Protein AF-A0A530GCP7-F1 (afdb_monomer)

Foldseek 3Di:
DADEDELADQVVLLVVQVVDPHQYEYFNNDDSGPYYDDDPCQQQCVDPDDRDPRGDHPHNVVVVVVVVVVVD

pLDDT: mean 94.21, std 6.39, range [55.12, 98.5]

Radius of gyration: 16.15 Å; Cα contacts (8 Å, |Δi|>4): 107; chains: 1; bounding box: 31×25×44 Å

Secondary structure (DSSP, 8-state):
-EEEEES--HHHHHHHHTT-SSEEEEESS-TTSSEE---HHHHTT---SPPPTT------HHHHHHHHHTT-

Sequence (72 aa):
IGAEIEVVPVEVAKAISERTALIMLSMGAGTGCDAQYLFAEDILGANRGHMPRHSKVYRNFAAEYDRLRSSG

Structure (mmCIF, N/CA/C/O backbone):
data_AF-A0A530GCP7-F1
#
_entry.id   AF-A0A530GCP7-F1
#
loop_
_atom_site.group_PDB
_atom_site.id
_atom_site.type_symbol
_atom_site.label_atom_id
_atom_site.label_alt_id
_atom_site.label_comp_id
_atom_site.label_asym_id
_atom_site.label_entity_id
_atom_site.label_seq_id
_atom_site.pdbx_PDB_ins_code
_atom_sit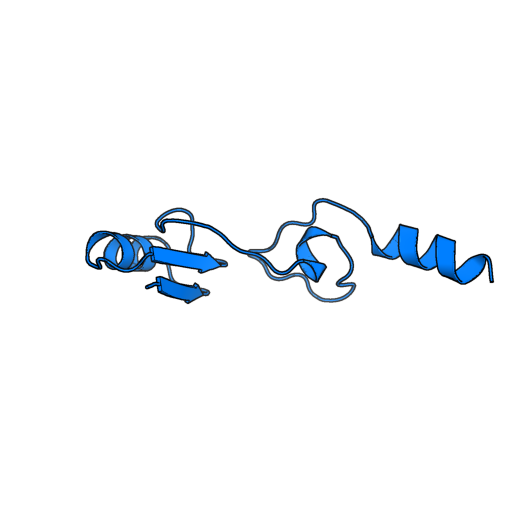e.Cartn_x
_atom_site.Cartn_y
_atom_site.Cartn_z
_atom_site.occupancy
_atom_site.B_iso_or_equiv
_atom_site.auth_seq_id
_atom_site.auth_comp_id
_atom_site.auth_asym_id
_atom_site.auth_atom_id
_atom_site.pdbx_PDB_model_num
ATOM 1 N N . ILE A 1 1 ? -9.421 -10.701 9.396 1.00 92.06 1 ILE A N 1
ATOM 2 C CA . ILE A 1 1 ? -10.284 -10.300 8.257 1.00 92.06 1 ILE A CA 1
ATOM 3 C C . ILE A 1 1 ? -10.002 -8.833 7.937 1.00 92.06 1 ILE A C 1
ATOM 5 O O . ILE A 1 1 ? -9.594 -8.120 8.847 1.00 92.06 1 ILE A O 1
ATOM 9 N N . GLY A 1 2 ? -10.130 -8.402 6.682 1.00 96.88 2 GLY A N 1
ATOM 10 C CA . GLY A 1 2 ? -9.746 -7.051 6.254 1.00 96.88 2 GLY A CA 1
ATOM 11 C C . GLY A 1 2 ? -10.586 -6.554 5.081 1.00 96.88 2 GLY A C 1
ATOM 12 O O . GLY A 1 2 ? -11.367 -7.328 4.526 1.00 96.88 2 GLY A O 1
ATOM 13 N N . ALA A 1 3 ? -10.431 -5.277 4.743 1.00 97.81 3 ALA A N 1
ATOM 14 C CA . ALA A 1 3 ? -11.116 -4.628 3.631 1.00 97.81 3 ALA A CA 1
ATOM 15 C C . ALA A 1 3 ? -10.181 -3.664 2.889 1.00 97.81 3 ALA A C 1
ATOM 17 O O . ALA A 1 3 ? -9.267 -3.081 3.477 1.00 97.81 3 ALA A O 1
ATOM 18 N N . GLU A 1 4 ? -10.442 -3.495 1.597 1.00 97.94 4 GLU A N 1
ATOM 19 C CA . GLU A 1 4 ? -9.780 -2.512 0.742 1.00 97.94 4 GLU A CA 1
ATOM 20 C C . GLU A 1 4 ? -10.544 -1.183 0.778 1.00 97.94 4 GLU A C 1
ATOM 22 O O . GLU A 1 4 ? -11.778 -1.158 0.808 1.00 97.94 4 GLU A O 1
ATOM 27 N N . ILE A 1 5 ? -9.809 -0.069 0.800 1.00 97.75 5 ILE A N 1
ATOM 28 C CA . ILE A 1 5 ? -10.363 1.286 0.765 1.00 97.75 5 ILE A CA 1
ATOM 29 C C . ILE A 1 5 ? -9.609 2.144 -0.256 1.00 97.75 5 ILE A C 1
ATOM 31 O O . ILE A 1 5 ? -8.428 2.463 -0.103 1.00 97.75 5 ILE A O 1
ATOM 35 N N . GLU A 1 6 ? -10.313 2.525 -1.318 1.00 97.00 6 GLU A N 1
ATOM 36 C CA . GLU A 1 6 ? -9.713 3.136 -2.503 1.00 97.00 6 GLU A CA 1
ATOM 37 C C . GLU A 1 6 ? -10.291 4.521 -2.789 1.00 97.00 6 GLU A C 1
ATOM 39 O O . GLU A 1 6 ? -11.505 4.714 -2.783 1.00 97.00 6 GLU A O 1
ATOM 44 N N . VAL A 1 7 ? -9.413 5.487 -3.089 1.00 95.00 7 VAL A N 1
ATOM 45 C CA . VAL A 1 7 ? -9.802 6.833 -3.569 1.00 95.00 7 VAL A CA 1
ATOM 46 C C . VAL A 1 7 ? -10.761 7.557 -2.601 1.00 95.00 7 VAL A C 1
ATOM 48 O O . VAL A 1 7 ? -11.668 8.290 -2.995 1.00 95.00 7 VAL A O 1
ATOM 51 N N . VAL A 1 8 ? -10.546 7.367 -1.298 1.00 97.19 8 VAL A N 1
ATOM 52 C CA . VAL A 1 8 ? -11.322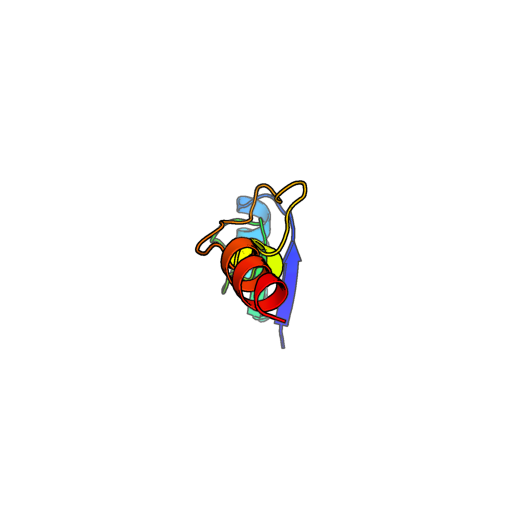 8.006 -0.225 1.00 97.19 8 VAL A CA 1
ATOM 53 C C . VAL A 1 8 ? -10.549 9.206 0.337 1.00 97.19 8 VAL A C 1
ATOM 55 O O . VAL A 1 8 ? -9.333 9.119 0.501 1.00 97.19 8 VAL A O 1
ATOM 58 N N . PRO A 1 9 ? -11.204 10.335 0.676 1.00 97.50 9 PRO A N 1
ATOM 59 C CA . PRO A 1 9 ? -10.542 11.432 1.376 1.00 97.50 9 PRO A CA 1
ATOM 60 C C . PRO A 1 9 ? -9.837 10.961 2.653 1.00 97.50 9 PRO A C 1
ATOM 62 O O . PRO A 1 9 ? -10.410 10.207 3.439 1.00 97.50 9 PRO A O 1
ATOM 65 N N . VAL A 1 10 ? -8.618 11.455 2.880 1.00 97.50 10 VAL A N 1
ATOM 66 C CA . VAL A 1 10 ? -7.715 10.965 3.939 1.00 97.50 10 VAL A CA 1
ATOM 67 C C . VAL A 1 10 ? -8.376 10.937 5.317 1.00 97.50 10 VAL A C 1
ATOM 69 O O . VAL A 1 10 ? -8.306 9.928 6.016 1.00 97.50 10 VAL A O 1
ATOM 72 N N . GLU A 1 11 ? -9.081 12.008 5.687 1.00 98.19 11 GLU A N 1
ATOM 73 C CA 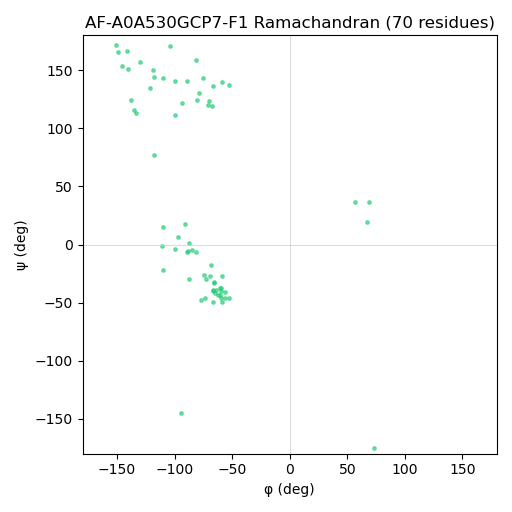. GLU A 1 11 ? -9.743 12.104 6.994 1.00 98.19 11 GLU A CA 1
ATOM 74 C C . GLU A 1 11 ? -10.877 11.082 7.164 1.00 98.19 11 GLU A C 1
ATOM 76 O O . GLU A 1 11 ? -11.093 10.565 8.258 1.00 98.19 11 GLU A O 1
ATOM 81 N N . VAL A 1 12 ? -11.577 10.740 6.078 1.00 98.31 12 VAL A N 1
ATOM 82 C CA . VAL A 1 12 ? -12.654 9.741 6.102 1.00 98.31 12 VAL A CA 1
ATOM 83 C C . VAL A 1 12 ? -12.067 8.338 6.231 1.00 98.31 12 VAL A C 1
ATOM 85 O O . VAL A 1 12 ? -12.519 7.562 7.072 1.00 98.31 12 VAL A O 1
ATOM 88 N N . ALA A 1 13 ? -11.036 8.020 5.444 1.00 98.38 13 ALA A N 1
ATOM 89 C CA . ALA A 1 13 ? -10.372 6.720 5.496 1.00 98.38 13 ALA A CA 1
ATOM 90 C C . ALA A 1 13 ? -9.757 6.452 6.877 1.00 98.38 13 ALA A C 1
ATOM 92 O O . ALA A 1 13 ? -9.963 5.383 7.453 1.00 98.38 13 ALA A O 1
ATOM 93 N N . LYS A 1 14 ? -9.099 7.465 7.452 1.00 98.50 14 LYS A N 1
ATOM 94 C CA . LYS A 1 14 ? -8.576 7.420 8.819 1.00 98.50 14 LYS A CA 1
ATOM 95 C C . LYS A 1 14 ? -9.682 7.176 9.844 1.00 98.50 14 LYS A C 1
ATOM 97 O O . LYS A 1 14 ? -9.573 6.265 10.661 1.00 98.50 14 LYS A O 1
ATOM 102 N N . ALA A 1 15 ? -10.773 7.941 9.775 1.00 98.50 15 ALA A N 1
ATOM 103 C CA . ALA A 1 15 ? -11.876 7.799 10.719 1.00 98.50 15 ALA A CA 1
ATOM 104 C C . ALA A 1 15 ? -12.520 6.402 10.673 1.00 98.50 15 ALA A C 1
ATOM 106 O O . ALA A 1 15 ? -12.904 5.877 11.720 1.00 98.50 15 ALA A O 1
ATOM 107 N N . ILE A 1 16 ? -12.630 5.799 9.485 1.00 98.19 16 ILE A N 1
ATOM 108 C CA . ILE A 1 16 ? -13.116 4.423 9.316 1.00 98.19 16 ILE A CA 1
ATOM 109 C C . ILE A 1 16 ? -12.131 3.431 9.940 1.00 98.19 16 ILE A C 1
ATOM 111 O O . ILE A 1 16 ? -12.560 2.597 10.736 1.00 98.19 16 ILE A O 1
ATOM 115 N N . SER A 1 17 ? -10.835 3.550 9.627 1.00 98.19 17 SER A N 1
ATOM 116 C CA . SER A 1 17 ? -9.786 2.656 10.142 1.00 98.19 17 SER A CA 1
ATOM 117 C C . SER A 1 17 ? -9.754 2.626 11.670 1.00 98.19 17 SER A C 1
ATOM 119 O O . SER A 1 17 ? -9.675 1.561 12.2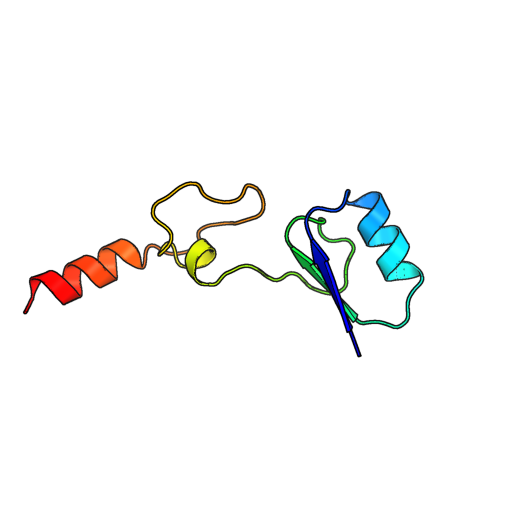65 1.00 98.19 17 SER A O 1
ATOM 121 N N . GLU A 1 18 ? -9.914 3.780 12.320 1.00 98.12 18 GLU A N 1
ATOM 122 C CA . GLU A 1 18 ? -9.940 3.893 13.786 1.00 98.12 18 GLU A CA 1
ATOM 123 C C . GLU A 1 18 ? -11.175 3.252 14.451 1.00 98.12 18 GLU A C 1
ATOM 125 O O . GLU A 1 18 ? -11.183 3.045 15.664 1.00 98.12 18 GLU A O 1
ATOM 130 N N . ARG A 1 19 ? -12.251 2.986 13.698 1.00 98.44 19 ARG A N 1
ATOM 131 C CA . ARG A 1 19 ? -13.560 2.548 14.232 1.00 98.44 19 ARG A CA 1
ATOM 132 C C . ARG A 1 19 ? -13.915 1.109 13.888 1.00 98.44 19 ARG A C 1
ATOM 134 O O . ARG A 1 19 ? -14.977 0.632 14.287 1.00 98.44 19 ARG A O 1
ATOM 141 N N . THR A 1 20 ? -13.058 0.422 13.148 1.00 97.94 20 THR A N 1
ATOM 142 C CA . THR A 1 20 ? -13.262 -0.965 12.742 1.00 97.94 20 THR A CA 1
ATOM 143 C C . THR A 1 20 ? -12.159 -1.851 13.304 1.00 97.94 20 THR A C 1
ATOM 145 O O . THR A 1 20 ? -11.035 -1.412 13.503 1.00 97.94 20 THR A O 1
ATOM 148 N N . ALA A 1 21 ? -12.481 -3.118 13.559 1.00 97.88 21 ALA A N 1
ATOM 149 C CA . ALA A 1 21 ? -11.485 -4.133 13.905 1.00 97.88 21 ALA A CA 1
ATOM 150 C C . ALA A 1 21 ? -10.876 -4.809 12.657 1.00 97.88 21 ALA A C 1
ATOM 152 O O . ALA A 1 21 ? -10.090 -5.750 12.777 1.00 97.88 21 ALA A O 1
ATOM 153 N N . LEU A 1 22 ? -11.289 -4.389 11.456 1.00 98.19 22 LEU A N 1
ATOM 154 C CA . LEU A 1 22 ? -10.739 -4.872 10.193 1.00 98.19 22 LEU A CA 1
ATOM 155 C C . LEU A 1 22 ? -9.368 -4.248 9.937 1.00 98.19 22 LEU A C 1
ATOM 157 O O . LEU A 1 22 ? -9.183 -3.063 10.179 1.00 98.19 22 LEU A O 1
ATOM 161 N N . ILE A 1 23 ? -8.458 -5.026 9.352 1.00 98.12 23 ILE A N 1
ATOM 162 C CA . ILE A 1 23 ? -7.261 -4.461 8.720 1.00 98.12 23 ILE A CA 1
ATOM 163 C C . ILE A 1 23 ? -7.693 -3.716 7.456 1.00 98.12 23 ILE A C 1
ATOM 165 O O . ILE A 1 23 ? -8.310 -4.315 6.569 1.00 98.12 23 ILE A O 1
ATOM 169 N N . MET A 1 24 ? -7.352 -2.436 7.371 1.00 98.31 24 MET A N 1
ATOM 170 C CA . MET A 1 24 ? -7.671 -1.563 6.249 1.00 98.31 24 MET A CA 1
ATOM 171 C C . MET A 1 24 ? -6.461 -1.424 5.322 1.00 98.31 24 MET A C 1
ATOM 173 O O . MET A 1 24 ? -5.448 -0.807 5.665 1.00 98.31 24 MET A O 1
ATOM 177 N N . LEU A 1 25 ? -6.577 -1.990 4.121 1.00 98.12 25 LEU A N 1
ATOM 178 C CA . LEU A 1 25 ? -5.597 -1.843 3.047 1.00 98.12 25 LEU A CA 1
ATOM 179 C C . LEU A 1 25 ? -6.027 -0.679 2.164 1.00 98.12 25 LEU A C 1
ATOM 181 O O . LEU A 1 25 ? -7.133 -0.689 1.633 1.00 98.12 25 LEU A O 1
ATOM 185 N N . SER A 1 26 ? -5.176 0.329 2.005 1.00 97.25 26 SER A N 1
ATOM 186 C CA . SER A 1 26 ? -5.559 1.548 1.293 1.00 97.25 26 SER A CA 1
ATOM 187 C C . SER A 1 26 ? -4.738 1.813 0.040 1.00 97.25 26 SER A C 1
ATOM 189 O O . SER A 1 26 ? -3.534 1.566 -0.004 1.00 97.25 26 SER A O 1
ATOM 191 N N . MET A 1 27 ? -5.410 2.356 -0.974 1.00 97.25 27 MET A N 1
ATOM 192 C CA . MET A 1 27 ? -4.796 2.829 -2.210 1.00 97.25 27 MET A CA 1
ATOM 193 C C . MET A 1 27 ? -5.389 4.191 -2.572 1.00 97.25 27 MET A C 1
ATOM 195 O O . MET A 1 27 ? -6.588 4.350 -2.804 1.00 97.25 27 MET A O 1
ATOM 199 N N . GLY A 1 28 ? -4.549 5.226 -2.565 1.00 96.06 28 GLY A N 1
ATOM 200 C CA . GLY A 1 28 ? -5.001 6.594 -2.828 1.00 96.06 28 GLY A CA 1
ATOM 201 C C . GLY A 1 28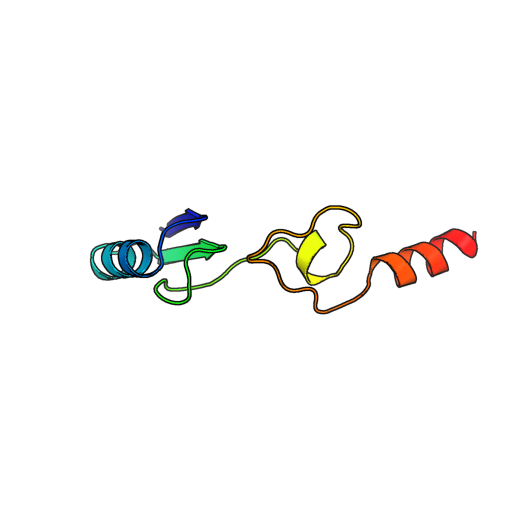 ? -5.926 7.188 -1.763 1.00 96.06 28 GLY A C 1
ATOM 202 O O . GLY A 1 28 ? -6.602 8.170 -2.054 1.00 96.06 28 GLY A O 1
ATOM 203 N N . ALA A 1 29 ? -5.934 6.630 -0.546 1.00 97.31 29 ALA A N 1
ATOM 204 C CA . ALA A 1 29 ? -6.717 7.129 0.589 1.00 97.31 29 ALA A CA 1
ATOM 205 C C . ALA A 1 29 ? -5.861 7.763 1.710 1.00 97.31 29 ALA A C 1
ATOM 207 O O . ALA A 1 29 ? -6.330 7.997 2.821 1.00 97.31 29 ALA A O 1
ATOM 208 N N . GLY A 1 30 ? -4.591 8.065 1.417 1.00 94.06 30 GLY A N 1
ATOM 209 C CA . GLY A 1 30 ? -3.628 8.597 2.386 1.00 94.06 30 GLY A CA 1
ATOM 210 C C . GLY A 1 30 ? -3.140 7.553 3.392 1.00 94.06 30 GLY A C 1
ATOM 211 O O . GLY A 1 30 ? -3.470 6.378 3.302 1.00 94.06 30 GLY A O 1
ATOM 212 N N . THR A 1 31 ? -2.334 7.984 4.363 1.00 95.62 31 THR A N 1
ATOM 213 C CA . THR A 1 31 ? -1.607 7.100 5.296 1.00 95.62 31 THR A CA 1
ATOM 214 C C . THR A 1 31 ? -2.373 6.793 6.588 1.00 95.62 31 THR A C 1
ATOM 216 O O . THR A 1 31 ? -1.762 6.441 7.591 1.00 95.62 31 THR A O 1
ATOM 219 N N . GLY A 1 32 ? -3.690 7.012 6.604 1.00 96.69 32 GLY A N 1
ATOM 220 C CA . GLY A 1 32 ? -4.531 6.859 7.797 1.00 96.69 32 GLY A CA 1
ATOM 221 C C . GLY A 1 32 ? -5.025 5.435 8.064 1.00 96.69 32 GLY A C 1
ATOM 222 O O . GLY A 1 32 ? -5.682 5.220 9.076 1.00 96.69 32 GLY A O 1
ATOM 223 N N . CYS A 1 33 ? -4.740 4.496 7.160 1.00 98.06 33 CYS A N 1
ATOM 224 C CA . CYS A 1 33 ? -5.091 3.081 7.278 1.00 98.06 33 CYS A CA 1
ATOM 225 C C . CYS A 1 33 ? -3.872 2.224 7.650 1.00 98.06 33 CYS A C 1
ATOM 227 O O . CYS A 1 33 ? -2.736 2.699 7.612 1.00 98.06 33 CYS A O 1
ATOM 229 N N . ASP A 1 34 ? -4.106 0.950 7.962 1.00 98.06 34 ASP A N 1
ATOM 230 C CA . ASP A 1 34 ? -3.081 0.038 8.489 1.00 98.06 34 ASP A CA 1
ATOM 231 C C . ASP A 1 34 ? -1.958 -0.275 7.492 1.00 98.06 34 ASP A C 1
ATOM 233 O O . ASP A 1 34 ? -0.809 -0.482 7.888 1.00 98.06 34 ASP A O 1
ATOM 237 N N . ALA A 1 35 ? -2.268 -0.312 6.193 1.00 97.06 35 ALA A N 1
ATOM 238 C CA . ALA A 1 35 ? -1.269 -0.505 5.148 1.00 97.06 35 ALA A CA 1
ATOM 239 C C . ALA A 1 35 ? -1.639 0.187 3.829 1.00 97.06 35 ALA A C 1
ATOM 241 O O . ALA A 1 35 ? -2.782 0.593 3.595 1.00 97.06 35 ALA A O 1
ATOM 242 N N . GLN A 1 36 ? -0.637 0.299 2.952 1.00 95.56 36 GLN A N 1
ATOM 243 C CA . GLN A 1 36 ? -0.790 0.754 1.571 1.00 95.56 36 GLN A CA 1
ATOM 244 C C . GLN A 1 36 ? -0.561 -0.405 0.605 1.00 95.56 36 GLN A C 1
ATOM 246 O O . GLN A 1 36 ? 0.361 -1.198 0.807 1.00 95.56 36 GLN A O 1
ATOM 251 N N . TYR A 1 37 ? -1.326 -0.441 -0.480 1.00 94.94 37 TYR A N 1
ATOM 252 C CA . TYR A 1 37 ? -1.016 -1.270 -1.643 1.00 94.94 37 TYR A CA 1
ATOM 253 C C . TYR A 1 37 ? -1.084 -0.442 -2.926 1.00 94.94 37 TYR A C 1
ATOM 255 O O . TYR A 1 37 ? -1.704 0.619 -2.974 1.00 94.94 37 TYR A O 1
ATOM 263 N N . LEU A 1 38 ? -0.378 -0.921 -3.948 1.00 95.69 38 LEU A N 1
ATOM 264 C CA . LEU A 1 38 ? -0.296 -0.334 -5.282 1.00 95.69 38 LEU A CA 1
ATOM 265 C C . LEU A 1 38 ? -0.168 -1.468 -6.304 1.00 95.69 38 LEU A C 1
ATOM 267 O O . LEU A 1 38 ? 0.374 -2.528 -5.978 1.00 95.69 38 LEU A O 1
ATOM 271 N N . PHE A 1 39 ? -0.603 -1.236 -7.542 1.00 94.81 39 PHE A N 1
ATOM 272 C CA . PHE A 1 39 ? -0.393 -2.194 -8.626 1.00 94.81 39 PHE A CA 1
ATOM 273 C C . PHE A 1 39 ? 1.092 -2.332 -8.972 1.00 94.81 39 PHE A C 1
ATOM 275 O O . PHE A 1 39 ? 1.822 -1.340 -9.080 1.00 94.81 39 PHE A O 1
ATOM 282 N N . ALA A 1 40 ? 1.535 -3.576 -9.175 1.00 95.06 40 ALA A N 1
ATOM 283 C CA . ALA A 1 40 ? 2.912 -3.899 -9.536 1.00 95.06 40 ALA A CA 1
ATOM 284 C C . ALA A 1 40 ? 3.306 -3.225 -10.858 1.00 95.06 40 ALA A C 1
ATOM 286 O O . ALA A 1 40 ? 4.404 -2.687 -10.988 1.00 95.06 40 ALA A O 1
ATOM 287 N N . GLU A 1 41 ? 2.385 -3.205 -11.816 1.00 94.56 41 GLU A N 1
ATOM 288 C CA . GLU A 1 41 ? 2.542 -2.605 -13.135 1.00 94.56 41 GLU A CA 1
ATOM 289 C C . GLU A 1 41 ? 2.846 -1.107 -13.051 1.00 94.56 41 GLU A C 1
ATOM 291 O O . GLU A 1 41 ? 3.668 -0.601 -13.822 1.00 94.56 41 GLU A O 1
ATOM 296 N N . ASP A 1 42 ? 2.235 -0.411 -12.092 1.00 95.25 42 ASP A N 1
ATOM 297 C CA . ASP A 1 42 ? 2.451 1.016 -11.877 1.00 95.25 42 ASP A CA 1
ATOM 298 C C . ASP A 1 42 ? 3.787 1.264 -11.163 1.00 95.25 42 ASP A C 1
ATOM 300 O O . ASP A 1 42 ? 4.602 2.074 -11.611 1.00 95.25 42 ASP A O 1
ATOM 304 N N . ILE A 1 43 ? 4.076 0.527 -10.083 1.00 95.56 43 ILE A N 1
ATOM 305 C CA . ILE A 1 43 ? 5.300 0.755 -9.296 1.00 95.56 43 ILE A CA 1
ATOM 306 C C . ILE A 1 43 ? 6.572 0.276 -10.004 1.00 95.56 43 ILE A C 1
ATOM 308 O O . ILE A 1 43 ? 7.645 0.854 -9.805 1.00 95.56 43 ILE A O 1
ATOM 312 N N . LEU A 1 44 ? 6.474 -0.752 -10.848 1.00 96.62 44 LEU A N 1
ATOM 313 C CA . LEU A 1 44 ? 7.593 -1.269 -11.637 1.00 96.62 44 LEU A CA 1
ATOM 314 C C . LEU A 1 44 ? 7.742 -0.561 -12.988 1.00 96.62 44 LEU A C 1
ATOM 316 O O . LEU A 1 44 ? 8.721 -0.816 -13.689 1.00 96.62 44 LEU A O 1
ATOM 320 N N . GLY A 1 45 ? 6.820 0.336 -13.351 1.00 94.81 45 GLY A N 1
ATOM 321 C CA . GLY A 1 45 ? 6.882 1.088 -14.605 1.00 94.81 45 GLY A CA 1
ATOM 322 C C . GLY A 1 45 ? 6.652 0.214 -15.838 1.00 94.81 45 GLY A C 1
ATOM 323 O O . GLY A 1 45 ? 7.313 0.399 -16.858 1.00 94.81 45 GLY A O 1
ATOM 324 N N . ALA A 1 46 ? 5.760 -0.773 -15.731 1.00 94.25 46 ALA A N 1
ATOM 325 C CA . ALA A 1 46 ? 5.282 -1.563 -16.865 1.00 94.25 46 ALA A CA 1
ATOM 326 C C . ALA A 1 46 ? 4.075 -0.898 -17.551 1.00 94.25 46 ALA A C 1
ATOM 328 O O . ALA A 1 46 ? 3.905 -1.034 -18.764 1.00 94.25 46 ALA A O 1
ATOM 329 N N . ASN A 1 47 ? 3.265 -0.146 -16.798 1.00 91.94 47 ASN A N 1
ATOM 330 C CA . ASN A 1 47 ? 2.200 0.682 -17.353 1.00 91.94 47 ASN A CA 1
ATOM 331 C C . ASN A 1 47 ? 2.806 1.840 -18.178 1.00 91.94 47 ASN A C 1
ATOM 333 O O . ASN A 1 47 ? 3.573 2.652 -17.665 1.00 91.94 47 ASN A O 1
ATOM 337 N N . ARG A 1 48 ? 2.490 1.900 -19.480 1.00 85.62 48 ARG A N 1
ATOM 338 C CA . ARG A 1 48 ? 2.988 2.932 -20.419 1.00 85.62 48 ARG A CA 1
ATOM 339 C C . ARG A 1 48 ? 1.980 4.056 -20.684 1.00 85.62 48 ARG A C 1
ATOM 341 O O . ARG A 1 48 ? 2.278 4.974 -21.444 1.00 85.62 48 ARG A O 1
ATOM 348 N N . GLY A 1 49 ? 0.776 3.939 -20.128 1.00 87.69 49 GLY A N 1
ATOM 349 C CA . GLY A 1 49 ? -0.327 4.866 -20.342 1.00 87.69 49 GLY A CA 1
ATOM 350 C C . GLY A 1 49 ? -0.405 5.952 -19.272 1.00 87.69 49 GLY A C 1
ATOM 351 O O . GLY A 1 49 ? 0.600 6.445 -18.762 1.00 87.69 49 GLY A O 1
ATOM 352 N N . HIS A 1 50 ? -1.634 6.343 -18.938 1.00 90.19 50 HIS A N 1
ATOM 353 C CA . HIS A 1 50 ? -1.887 7.289 -17.859 1.00 90.19 50 HIS A CA 1
ATOM 354 C C . HIS A 1 50 ? -1.611 6.640 -16.497 1.00 90.19 50 HIS A 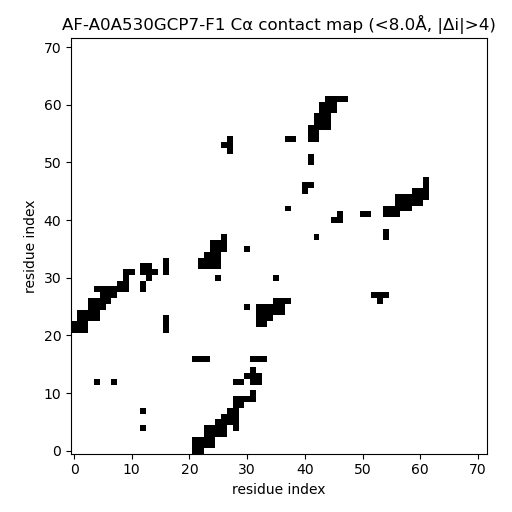C 1
ATOM 356 O O . HIS A 1 50 ? -2.266 5.666 -16.131 1.00 90.19 50 HIS A O 1
ATOM 362 N N . MET A 1 51 ? -0.669 7.209 -15.742 1.00 92.06 51 MET A N 1
ATOM 363 C CA . MET A 1 51 ? -0.364 6.761 -14.385 1.00 92.06 51 MET A CA 1
ATOM 364 C C . MET A 1 51 ? -1.389 7.295 -13.376 1.00 92.06 51 MET A C 1
ATOM 366 O O . MET A 1 51 ? -1.632 8.509 -13.353 1.00 92.06 51 ME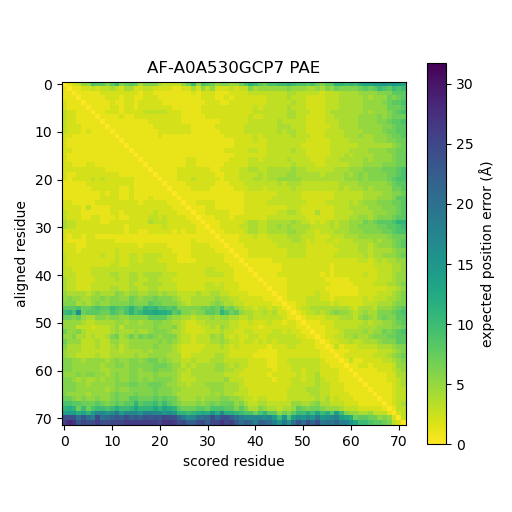T A O 1
ATOM 370 N N . PRO A 1 52 ? -1.957 6.441 -12.503 1.00 92.12 52 PRO A N 1
ATOM 371 C CA . PRO A 1 52 ? -2.840 6.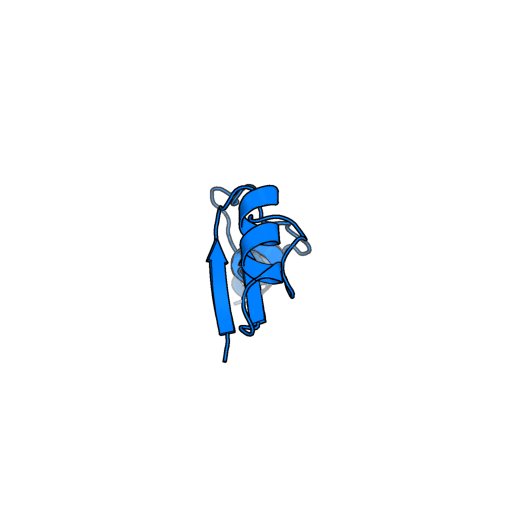893 -11.435 1.00 92.12 52 PRO A CA 1
ATOM 372 C C . PRO A 1 52 ? -2.135 7.890 -10.514 1.00 92.12 52 PRO A C 1
ATOM 374 O O . PRO A 1 52 ? -0.982 7.693 -10.132 1.00 92.12 52 PRO A O 1
ATOM 377 N N . ARG A 1 53 ? -2.840 8.944 -10.086 1.00 91.69 53 ARG A N 1
ATOM 378 C CA . ARG A 1 53 ? -2.276 10.008 -9.227 1.00 91.69 53 ARG A CA 1
ATOM 379 C C . ARG A 1 53 ? -1.714 9.512 -7.892 1.00 91.69 53 ARG A C 1
ATOM 381 O O . ARG A 1 53 ? -0.854 10.169 -7.319 1.00 91.69 53 ARG A O 1
ATOM 388 N N . HIS A 1 54 ? -2.242 8.404 -7.382 1.00 90.56 54 HIS A N 1
ATOM 389 C CA . HIS A 1 54 ? -1.810 7.788 -6.128 1.00 90.56 54 HIS A CA 1
ATOM 390 C C . HIS A 1 54 ? -0.680 6.767 -6.311 1.00 90.56 54 HIS A C 1
ATOM 392 O O . HIS A 1 54 ? -0.158 6.260 -5.322 1.00 90.56 54 HIS A O 1
ATOM 398 N N . SER A 1 55 ? -0.303 6.457 -7.553 1.00 91.75 55 SER A N 1
ATOM 399 C CA . SER A 1 55 ? 0.818 5.569 -7.841 1.00 91.75 55 SER A CA 1
ATOM 400 C C . SER A 1 55 ? 2.151 6.314 -7.762 1.00 91.75 55 SER A C 1
ATOM 402 O O . SER A 1 55 ? 2.229 7.539 -7.886 1.00 91.75 55 SER A O 1
ATOM 404 N N . LYS A 1 56 ? 3.228 5.554 -7.572 1.00 91.75 56 LYS A N 1
ATOM 405 C CA . LYS A 1 56 ? 4.595 6.058 -7.668 1.00 91.75 56 LYS A CA 1
ATOM 406 C C . LYS A 1 56 ? 5.444 5.037 -8.401 1.00 91.75 56 LYS A C 1
ATOM 408 O O . LYS A 1 56 ? 5.527 3.891 -7.977 1.00 91.75 56 LYS A O 1
ATOM 413 N N . VAL A 1 57 ? 6.098 5.471 -9.472 1.00 94.75 57 VAL A N 1
ATOM 414 C CA . VAL A 1 57 ? 7.001 4.624 -10.255 1.00 94.75 57 VAL A CA 1
ATOM 415 C C . VAL A 1 57 ? 8.359 4.556 -9.556 1.00 94.75 57 VAL A C 1
ATOM 417 O O . VAL A 1 57 ? 8.978 5.586 -9.290 1.00 94.75 57 VAL A O 1
ATOM 420 N N . TYR A 1 58 ? 8.835 3.348 -9.263 1.00 95.19 58 TYR A N 1
ATOM 421 C CA . TYR A 1 58 ? 10.122 3.104 -8.599 1.00 95.19 58 TYR A CA 1
ATOM 422 C C . TYR A 1 58 ? 11.171 2.480 -9.528 1.00 95.19 58 TYR A C 1
ATOM 424 O O . TYR A 1 58 ? 12.376 2.571 -9.260 1.00 95.19 58 TYR A O 1
ATOM 432 N N . ARG A 1 59 ? 10.734 1.826 -10.610 1.00 95.19 59 ARG A N 1
ATOM 433 C CA . ARG A 1 59 ? 11.593 1.162 -11.601 1.00 95.19 59 ARG A CA 1
ATOM 434 C C . ARG A 1 59 ? 11.042 1.349 -13.016 1.00 95.19 59 ARG A C 1
ATOM 436 O O . ARG A 1 59 ? 9.918 1.797 -13.187 1.00 95.19 59 ARG A O 1
ATOM 443 N N . ASN A 1 60 ? 11.865 1.034 -14.015 1.00 93.31 60 ASN A N 1
ATOM 444 C CA . ASN A 1 60 ? 11.495 1.058 -15.430 1.00 93.31 60 ASN A CA 1
ATOM 445 C C . ASN A 1 60 ? 11.622 -0.354 -16.018 1.00 93.31 60 ASN A C 1
ATOM 447 O O . ASN A 1 60 ? 12.599 -0.678 -16.692 1.00 93.31 60 ASN A O 1
ATOM 451 N N . PHE A 1 61 ? 10.649 -1.212 -15.717 1.00 94.81 61 PHE A N 1
ATOM 452 C CA . PHE A 1 61 ? 10.594 -2.570 -16.259 1.00 94.81 61 PHE A CA 1
ATOM 453 C C . PHE A 1 61 ? 10.290 -2.578 -17.756 1.00 94.81 61 PHE A C 1
ATOM 455 O O . PHE A 1 61 ? 10.721 -3.497 -18.445 1.00 94.81 61 PHE A O 1
ATOM 462 N N . ALA A 1 62 ? 9.605 -1.556 -18.277 1.00 92.81 62 ALA A N 1
ATOM 463 C CA . ALA A 1 62 ? 9.344 -1.427 -19.706 1.00 92.81 62 ALA A CA 1
ATOM 464 C C . ALA A 1 62 ? 10.639 -1.439 -20.540 1.00 92.81 62 ALA A C 1
ATOM 466 O O . ALA A 1 62 ? 10.724 -2.184 -21.514 1.00 92.81 62 ALA A O 1
ATOM 467 N N . ALA A 1 63 ? 11.665 -0.686 -20.127 1.00 93.19 63 ALA A N 1
ATOM 468 C CA . ALA A 1 63 ? 12.953 -0.664 -20.825 1.00 93.19 63 ALA A CA 1
ATOM 469 C C . ALA A 1 63 ? 13.674 -2.020 -20.783 1.00 93.19 63 ALA A C 1
ATOM 471 O O . ALA A 1 63 ? 14.225 -2.466 -21.788 1.00 93.19 63 ALA A O 1
ATOM 472 N N . GLU A 1 64 ? 13.652 -2.688 -19.629 1.00 93.62 64 GLU A N 1
ATOM 473 C CA . GLU A 1 64 ? 14.280 -4.003 -19.480 1.00 93.62 64 GLU A CA 1
ATOM 474 C C . GLU A 1 64 ? 13.563 -5.071 -20.316 1.00 93.62 64 GLU A C 1
ATOM 476 O O . GLU A 1 64 ? 14.195 -5.903 -20.966 1.00 93.62 64 GLU A O 1
ATOM 481 N N . TYR A 1 65 ? 12.236 -5.004 -20.367 1.00 92.12 65 TYR A N 1
ATOM 482 C CA . TYR A 1 65 ? 11.426 -5.874 -21.205 1.00 92.12 65 TYR A CA 1
ATOM 483 C C . TYR A 1 65 ? 11.724 -5.679 -22.699 1.00 92.12 65 TYR A C 1
ATOM 485 O O . TYR A 1 65 ? 11.900 -6.661 -23.423 1.00 92.12 65 TYR A O 1
ATOM 493 N N . ASP A 1 66 ? 11.854 -4.430 -23.160 1.00 93.75 66 ASP A N 1
ATOM 494 C CA . ASP A 1 66 ? 12.191 -4.118 -24.556 1.00 93.75 66 ASP A CA 1
ATOM 495 C C . ASP A 1 66 ? 13.598 -4.628 -24.928 1.00 93.75 66 ASP A C 1
ATOM 497 O O . ASP A 1 66 ? 13.793 -5.199 -26.007 1.00 93.75 66 ASP A O 1
ATOM 501 N N . ARG A 1 67 ? 14.573 -4.509 -24.014 1.00 94.88 67 ARG A N 1
ATOM 502 C CA . ARG A 1 67 ? 15.930 -5.062 -24.176 1.00 94.88 67 ARG A CA 1
ATOM 503 C C . ARG A 1 67 ? 15.914 -6.582 -24.366 1.00 94.88 67 ARG A C 1
ATOM 505 O O . ARG A 1 67 ? 16.585 -7.104 -25.253 1.00 94.88 67 ARG A O 1
ATOM 512 N N . LEU A 1 68 ? 15.147 -7.298 -23.543 1.00 94.56 68 LEU A N 1
ATOM 513 C CA . LEU A 1 68 ? 15.035 -8.757 -23.634 1.00 94.56 68 LEU A CA 1
ATOM 514 C C . LEU A 1 68 ? 14.352 -9.200 -24.934 1.00 94.56 68 LEU A C 1
ATOM 516 O O . LEU A 1 68 ? 14.789 -10.162 -25.559 1.00 94.56 68 LEU A O 1
ATOM 520 N N . ARG A 1 69 ? 13.311 -8.485 -25.375 1.00 86.81 69 ARG A N 1
ATOM 521 C CA . ARG A 1 69 ? 12.558 -8.828 -26.594 1.00 86.81 69 ARG A CA 1
ATOM 522 C C . ARG A 1 69 ? 13.276 -8.518 -27.900 1.00 86.81 69 ARG A C 1
ATOM 524 O O . ARG A 1 69 ? 12.970 -9.146 -28.903 1.00 86.81 69 ARG A O 1
ATOM 531 N N . SER A 1 70 ? 14.189 -7.554 -27.897 1.00 84.19 70 SER A N 1
ATOM 532 C CA . SER A 1 70 ? 15.005 -7.189 -29.065 1.00 84.19 70 SER A CA 1
ATOM 533 C C . SER A 1 70 ? 16.217 -8.101 -29.275 1.00 84.19 70 SER A C 1
ATOM 535 O O . SER A 1 70 ? 16.907 -7.972 -30.281 1.00 84.19 70 SER A O 1
ATOM 537 N N . SER A 1 71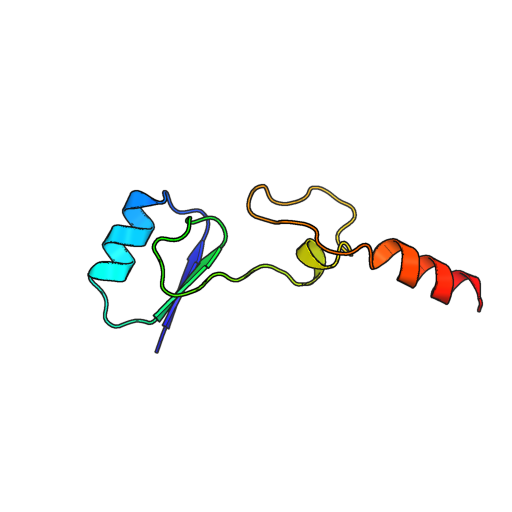 ? 16.474 -9.019 -28.339 1.00 68.94 71 SER A N 1
ATOM 538 C CA . SER A 1 71 ? 17.583 -9.978 -28.398 1.00 68.94 71 SER A CA 1
ATOM 539 C C . SER A 1 71 ? 17.169 -11.360 -28.935 1.00 68.94 71 SER A C 1
ATOM 541 O O . SER A 1 71 ? 17.971 -12.291 -28.860 1.00 68.94 71 SER A O 1
ATOM 543 N N . GLY A 1 72 ? 15.924 -11.513 -29.409 1.00 55.12 72 GLY A N 1
ATOM 544 C CA . GLY A 1 72 ? 15.356 -12.759 -29.942 1.00 55.12 72 GLY A CA 1
ATOM 545 C C . GLY A 1 72 ? 15.045 -12.696 -31.429 1.00 55.12 72 GLY A C 1
ATOM 546 O O . GLY A 1 72 ? 14.903 -11.570 -31.956 1.00 55.12 72 GLY A O 1
#

Mean predicted aligned error: 3.69 Å

Solvent-accessible surface area (backbone atoms only — not comparable to full-atom values): 4176 Å² total; per-residue (Å²): 116,66,48,81,44,66,72,34,61,41,71,57,39,22,57,50,38,78,72,46,92,46,48,32,37,19,35,57,12,62,87,44,38,81,40,76,58,76,60,65,46,48,33,34,26,56,60,84,69,88,76,60,91,68,58,60,69,79,42,62,46,44,62,55,50,51,57,60,62,71,73,108

Nearest PDB structures (foldseek):
  1oy0-assembly1_A  TM=9.092E-01  e=1.486E-05  Mycobacterium tuberculosis
  1o66-assembly1_E  TM=8.993E-01  e=4.612E-04  Neisseria meningitidis serogroup B
  1o66-assembly1_B  TM=8.817E-01  e=6.105E-04  Neisseria meningitidis serogroup B
  1o66-assembly1_D  TM=8.822E-01  e=5.754E-03  Neisseria meningitidis serogroup B
  3ez4-assembly1_D  TM=7.727E-01  e=4.663E-03  Burkholderia pseudomallei